Protein AF-A0A3Q7IHS7-F1 (afdb_monomer_lite)

Sequence (62 aa):
AYLSYSLGALAVFGFIACCFVWFNNTAYPSEFYGPTGPEASQPQEFTFLVRDQRLLYIYLIP

Secondary structure (DSSP, 8-state):
-HHHHHHHHHHHHHHHHHHHHHH-TTTS-HHHH---HHHHHHHHHHHHHHHHHHHHHHHH--

Organism: Solanum lycopersicum (NCBI:txid4081)

pLDDT: mean 93.96, std 7.3, range [59.62, 98.44]

Structure (mmCIF, N/CA/C/O backbone):
data_AF-A0A3Q7IHS7-F1
#
_entry.id   AF-A0A3Q7IHS7-F1
#
loop_
_atom_site.group_PDB
_atom_site.id
_atom_site.type_symbol
_atom_site.label_atom_id
_atom_site.label_alt_id
_atom_site.label_comp_id
_atom_site.label_asym_id
_atom_site.label_entity_id
_atom_site.label_seq_id
_atom_site.pdbx_PDB_ins_code
_atom_site.Cartn_x
_atom_site.Cartn_y
_atom_site.Cartn_z
_atom_site.occupancy
_atom_site.B_iso_or_equiv
_atom_site.auth_seq_id
_atom_site.auth_comp_id
_atom_site.auth_asym_id
_atom_site.auth_atom_id
_atom_site.pdbx_PDB_model_num
ATOM 1 N N . ALA A 1 1 ? 17.461 0.225 -29.323 1.00 79.19 1 ALA A N 1
ATOM 2 C CA . ALA A 1 1 ? 16.320 -0.676 -29.064 1.00 79.19 1 ALA A CA 1
ATOM 3 C C . ALA A 1 1 ? 16.409 -1.354 -27.691 1.00 79.19 1 ALA A C 1
ATOM 5 O O . ALA A 1 1 ? 15.466 -1.240 -26.928 1.00 79.19 1 ALA A O 1
ATOM 6 N N . TYR A 1 2 ? 17.526 -1.993 -27.315 1.00 89.19 2 TYR A N 1
ATOM 7 C CA . TYR A 1 2 ? 17.649 -2.670 -26.007 1.00 89.19 2 TYR A CA 1
ATOM 8 C C . TYR A 1 2 ? 17.380 -1.768 -24.795 1.00 89.19 2 TYR A C 1
ATOM 10 O O . TYR A 1 2 ? 16.557 -2.104 -23.952 1.00 89.19 2 TYR A O 1
ATOM 18 N N . LEU A 1 3 ? 17.992 -0.580 -24.758 1.00 94.56 3 LEU A N 1
ATOM 19 C CA . LEU A 1 3 ? 17.768 0.374 -23.670 1.00 94.56 3 LEU A CA 1
ATOM 20 C C . LEU A 1 3 ? 16.305 0.840 -23.587 1.00 94.56 3 LEU A C 1
ATOM 22 O O . LEU A 1 3 ? 15.751 0.926 -22.498 1.00 94.56 3 LEU A O 1
ATOM 26 N N . SER A 1 4 ? 15.657 1.103 -24.726 1.00 94.50 4 SER A N 1
ATOM 27 C CA . SER A 1 4 ? 14.261 1.550 -24.747 1.00 94.50 4 SER A CA 1
ATOM 28 C C . SER 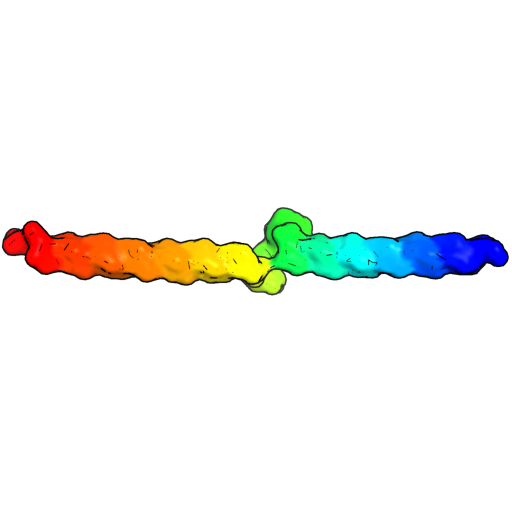A 1 4 ? 13.288 0.475 -24.253 1.00 94.50 4 SER A C 1
ATOM 30 O O . SER A 1 4 ? 12.302 0.825 -23.612 1.00 94.50 4 SER A O 1
ATOM 32 N N . TYR A 1 5 ? 13.574 -0.816 -24.474 1.00 95.38 5 TYR A N 1
ATOM 33 C CA . TYR A 1 5 ? 12.779 -1.900 -23.881 1.00 95.38 5 TYR A CA 1
ATOM 34 C C . TYR A 1 5 ? 12.883 -1.904 -22.354 1.00 95.38 5 TYR A C 1
ATOM 36 O O . TYR A 1 5 ? 11.861 -1.959 -21.672 1.00 95.38 5 TYR A O 1
ATOM 44 N N . SER A 1 6 ? 14.098 -1.776 -21.816 1.00 97.06 6 SER A N 1
ATOM 45 C CA . SE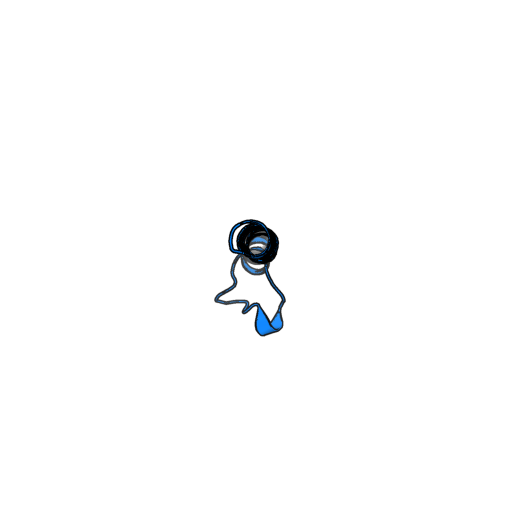R A 1 6 ? 14.308 -1.717 -20.367 1.00 97.06 6 SER A CA 1
ATOM 46 C C . SER A 1 6 ? 13.657 -0.484 -19.734 1.00 97.06 6 SER A C 1
ATOM 48 O O . SER A 1 6 ? 13.066 -0.590 -18.664 1.00 97.06 6 SER A O 1
ATOM 50 N N . LEU A 1 7 ? 13.707 0.673 -20.404 1.00 97.56 7 LEU A N 1
ATOM 51 C CA . LEU A 1 7 ? 13.043 1.894 -19.932 1.00 97.56 7 LEU A CA 1
ATOM 52 C C . LEU A 1 7 ? 11.516 1.746 -19.910 1.00 97.56 7 LEU A C 1
ATOM 54 O O . LEU A 1 7 ? 10.882 2.135 -18.932 1.00 97.56 7 LEU A O 1
ATOM 58 N N . GLY A 1 8 ? 10.930 1.139 -20.947 1.00 97.19 8 GLY A N 1
ATOM 59 C CA . GLY A 1 8 ? 9.498 0.835 -20.972 1.00 97.19 8 GLY A CA 1
ATOM 60 C C . GLY A 1 8 ? 9.084 -0.123 -19.851 1.00 97.19 8 GLY A C 1
ATOM 61 O O . GLY A 1 8 ? 8.091 0.123 -19.169 1.00 97.19 8 GLY A O 1
ATOM 62 N N . ALA A 1 9 ? 9.876 -1.170 -19.603 1.00 97.50 9 ALA A N 1
ATOM 63 C CA . ALA A 1 9 ? 9.624 -2.111 -18.511 1.00 97.50 9 ALA A CA 1
ATOM 64 C C . ALA A 1 9 ? 9.690 -1.430 -17.132 1.00 97.50 9 ALA A C 1
ATOM 66 O O . ALA A 1 9 ? 8.792 -1.620 -16.314 1.00 97.50 9 ALA A O 1
ATOM 67 N N . LEU A 1 10 ? 10.700 -0.585 -16.891 1.00 97.81 10 LEU A N 1
ATOM 68 C CA . LEU A 1 10 ? 10.825 0.169 -15.638 1.00 97.81 10 LEU A CA 1
ATOM 69 C C . LEU A 1 10 ? 9.655 1.128 -15.411 1.00 97.81 10 LEU A C 1
ATOM 71 O O . LEU A 1 10 ? 9.187 1.243 -14.280 1.00 97.81 10 LEU A O 1
ATOM 75 N N . ALA A 1 11 ? 9.154 1.779 -16.463 1.00 98.06 11 ALA A N 1
ATOM 76 C CA . ALA A 1 11 ? 7.978 2.635 -16.347 1.00 98.06 11 ALA A CA 1
ATOM 77 C C . ALA A 1 11 ? 6.759 1.840 -15.846 1.00 98.06 11 ALA A C 1
ATOM 79 O O . ALA A 1 11 ? 6.096 2.258 -14.898 1.00 98.06 11 ALA A O 1
ATOM 80 N N . VAL A 1 12 ? 6.509 0.658 -16.419 1.00 98.25 12 VAL A N 1
ATOM 81 C CA . VAL A 1 12 ? 5.414 -0.226 -15.985 1.00 98.25 12 VAL A CA 1
ATOM 82 C C . VAL A 1 12 ? 5.631 -0.720 -14.553 1.00 98.25 12 VAL A C 1
ATOM 84 O O . VAL A 1 12 ? 4.699 -0.676 -13.752 1.00 98.25 12 VAL A O 1
ATOM 87 N N . PHE A 1 13 ? 6.851 -1.125 -14.192 1.00 98.19 13 PHE A N 1
ATOM 88 C CA . PHE A 1 13 ? 7.164 -1.523 -12.817 1.00 98.19 13 PHE A CA 1
ATOM 89 C C . PHE A 1 13 ? 6.932 -0.389 -11.814 1.00 98.19 13 PHE A C 1
ATOM 91 O O . PHE A 1 13 ? 6.393 -0.642 -10.739 1.00 98.19 13 PHE A O 1
ATOM 98 N N . GLY A 1 14 ? 7.256 0.855 -12.175 1.00 98.44 14 GLY A N 1
ATOM 99 C CA . GLY A 1 14 ? 6.970 2.028 -11.349 1.00 98.44 14 GLY A CA 1
ATOM 100 C C . GLY A 1 14 ? 5.472 2.228 -11.104 1.00 98.44 14 GLY A C 1
ATOM 101 O O . GLY A 1 14 ? 5.060 2.440 -9.964 1.00 98.44 14 GLY A O 1
ATOM 102 N N . PHE A 1 15 ? 4.642 2.094 -12.142 1.00 98.25 15 PHE A N 1
ATOM 103 C CA . PHE A 1 15 ? 3.185 2.180 -11.988 1.00 98.25 15 PHE A CA 1
ATOM 104 C C . PHE A 1 15 ? 2.615 1.045 -11.130 1.00 98.25 15 PHE A C 1
ATOM 106 O O . PHE A 1 15 ? 1.762 1.297 -10.280 1.00 98.25 15 PHE A O 1
ATOM 113 N N . ILE A 1 16 ? 3.109 -0.185 -11.297 1.00 98.44 16 ILE A N 1
ATOM 114 C CA . ILE A 1 16 ? 2.688 -1.323 -10.467 1.00 98.44 16 ILE A CA 1
ATOM 115 C C . ILE A 1 16 ? 3.070 -1.081 -9.002 1.00 98.44 16 ILE A C 1
ATOM 117 O O . ILE A 1 16 ? 2.228 -1.249 -8.123 1.00 98.44 16 ILE A O 1
ATOM 121 N N . ALA A 1 17 ? 4.304 -0.641 -8.739 1.00 98.00 17 ALA A N 1
ATOM 122 C CA . ALA A 1 17 ? 4.779 -0.344 -7.389 1.00 98.00 17 ALA A CA 1
ATOM 123 C C . ALA A 1 17 ? 3.948 0.760 -6.712 1.00 98.00 17 ALA A C 1
ATOM 125 O O . ALA A 1 17 ? 3.604 0.628 -5.539 1.00 98.00 17 ALA A O 1
ATOM 126 N N . CYS A 1 18 ? 3.571 1.801 -7.464 1.00 97.88 18 CYS A N 1
ATOM 127 C CA . CYS A 1 18 ? 2.688 2.869 -6.991 1.00 97.88 18 CYS A CA 1
ATOM 128 C C . CYS A 1 18 ? 1.336 2.318 -6.507 1.00 97.88 18 CYS A C 1
ATOM 130 O O . CYS A 1 18 ? 0.910 2.610 -5.391 1.00 97.88 18 CYS A O 1
ATOM 132 N N . CYS A 1 19 ? 0.687 1.457 -7.296 1.00 97.75 19 CYS A N 1
ATOM 133 C CA . CYS A 1 19 ? -0.569 0.836 -6.875 1.00 97.75 19 CYS A CA 1
ATOM 134 C C . CYS A 1 19 ? -0.379 -0.127 -5.692 1.00 97.75 19 CYS A C 1
ATOM 136 O O . CYS A 1 19 ? -1.231 -0.185 -4.808 1.00 97.75 19 CYS A O 1
ATOM 138 N N . PHE A 1 20 ? 0.728 -0.875 -5.656 1.00 97.94 20 PHE A N 1
ATOM 139 C CA . PHE A 1 20 ? 1.010 -1.833 -4.584 1.00 97.94 20 PHE A CA 1
ATOM 140 C C . PHE A 1 20 ? 1.113 -1.154 -3.221 1.00 97.94 20 PHE A C 1
ATOM 142 O O . PHE A 1 20 ? 0.425 -1.568 -2.293 1.00 97.94 20 PHE A O 1
ATOM 149 N N . VAL A 1 21 ? 1.916 -0.093 -3.108 1.00 97.56 21 VAL A N 1
ATOM 150 C CA . VAL A 1 21 ? 2.084 0.609 -1.827 1.00 97.56 21 VAL A CA 1
ATOM 151 C C . VAL A 1 21 ? 0.797 1.305 -1.378 1.00 97.56 21 VAL A C 1
ATOM 153 O O . VAL A 1 21 ? 0.557 1.448 -0.186 1.00 97.56 21 VAL A O 1
ATOM 156 N N . TRP A 1 22 ? -0.054 1.715 -2.321 1.00 97.69 22 TRP A N 1
ATOM 157 C CA . TRP A 1 22 ? -1.280 2.442 -2.001 1.00 97.69 22 TRP A CA 1
ATOM 158 C C . TRP A 1 22 ? -2.433 1.545 -1.526 1.00 97.69 22 TRP A C 1
ATOM 160 O O . TRP A 1 22 ? -3.284 1.998 -0.761 1.00 97.69 22 TRP A O 1
ATOM 170 N N . PHE A 1 23 ? -2.486 0.287 -1.979 1.00 97.50 23 PHE A N 1
ATOM 171 C CA . PHE A 1 23 ? -3.635 -0.597 -1.740 1.00 97.50 23 PHE A CA 1
ATOM 172 C C . PHE A 1 23 ? -3.306 -1.915 -1.029 1.00 97.50 23 PHE A C 1
ATOM 174 O O . PHE A 1 23 ? -4.222 -2.553 -0.512 1.00 97.50 23 PHE A O 1
ATOM 181 N N . ASN A 1 24 ? -2.053 -2.380 -1.027 1.00 97.81 24 ASN A N 1
ATOM 182 C CA . ASN A 1 24 ? -1.724 -3.716 -0.532 1.00 97.81 24 ASN A CA 1
ATOM 183 C C . ASN A 1 24 ? -1.197 -3.696 0.907 1.00 97.81 24 ASN A C 1
ATOM 185 O O . ASN A 1 24 ? -0.005 -3.540 1.139 1.00 97.81 24 ASN A O 1
ATOM 189 N N . ASN A 1 25 ? -2.076 -3.979 1.860 1.00 97.00 25 ASN A N 1
ATOM 190 C CA . ASN A 1 25 ? -1.750 -4.077 3.284 1.00 97.00 25 ASN A CA 1
ATOM 191 C C . ASN A 1 25 ? -1.055 -5.393 3.707 1.00 97.00 25 ASN A C 1
ATOM 193 O O . ASN A 1 25 ? -0.722 -5.572 4.871 1.00 97.00 25 ASN A O 1
ATOM 197 N N . THR A 1 26 ? -0.862 -6.355 2.795 1.00 97.44 26 THR A N 1
ATOM 198 C CA . THR A 1 26 ? -0.240 -7.654 3.120 1.00 97.44 26 THR A CA 1
ATOM 199 C C . THR A 1 26 ? 1.279 -7.584 3.002 1.00 97.44 26 THR A C 1
ATOM 201 O O . THR A 1 26 ? 2.001 -7.965 3.919 1.00 97.44 26 THR A O 1
ATOM 204 N N . ALA A 1 27 ? 1.770 -7.093 1.864 1.00 97.50 27 ALA A N 1
ATOM 205 C CA . ALA A 1 27 ? 3.188 -6.842 1.641 1.00 97.50 27 ALA A CA 1
ATOM 206 C C . ALA A 1 27 ? 3.642 -5.522 2.283 1.00 97.50 27 ALA A C 1
ATOM 208 O O . ALA A 1 27 ? 4.817 -5.398 2.623 1.00 97.50 27 ALA A O 1
ATOM 209 N N . TYR A 1 28 ? 2.719 -4.570 2.482 1.00 97.62 28 TYR A N 1
ATOM 210 C CA . TYR A 1 28 ? 2.942 -3.330 3.229 1.00 97.62 28 TYR A CA 1
ATOM 211 C C . TYR A 1 28 ? 2.022 -3.272 4.455 1.00 97.62 28 TYR A C 1
ATOM 213 O O . TYR A 1 28 ? 0.976 -2.628 4.399 1.00 97.62 28 TYR A O 1
ATOM 221 N N . PRO A 1 29 ? 2.383 -3.944 5.563 1.00 97.69 29 PRO A N 1
ATOM 222 C CA . PRO A 1 29 ? 1.533 -4.002 6.747 1.00 97.69 29 PRO A CA 1
ATOM 223 C C . PRO A 1 29 ? 1.281 -2.615 7.343 1.00 97.69 29 PRO A C 1
ATOM 225 O O . PRO A 1 29 ? 2.198 -1.789 7.462 1.00 97.69 29 PRO A O 1
ATOM 228 N N . SER A 1 30 ? 0.030 -2.359 7.721 1.00 97.25 30 SER A N 1
ATOM 229 C CA . SER A 1 30 ? -0.427 -1.047 8.191 1.00 97.25 30 SER A CA 1
ATOM 230 C C . SER A 1 30 ? 0.174 -0.650 9.541 1.00 97.25 30 SER A C 1
ATOM 232 O O . SER A 1 30 ? 0.256 0.537 9.856 1.00 97.25 30 SER A O 1
ATOM 234 N N . GLU A 1 31 ? 0.695 -1.610 10.302 1.00 97.50 31 GLU A N 1
ATOM 235 C CA . GLU A 1 31 ? 1.447 -1.381 11.536 1.00 97.50 31 GLU A CA 1
ATOM 236 C C . GLU A 1 31 ? 2.753 -0.616 11.289 1.00 97.50 31 GLU A C 1
ATOM 238 O O . GLU A 1 31 ? 3.223 0.105 12.169 1.00 97.50 31 GLU A O 1
ATOM 243 N N . PHE A 1 32 ? 3.334 -0.754 10.093 1.00 97.69 32 PHE A N 1
ATOM 244 C CA . PHE A 1 32 ? 4.575 -0.078 9.714 1.00 97.69 32 PHE A CA 1
ATOM 245 C C . PHE A 1 32 ? 4.337 1.125 8.799 1.00 97.69 32 PHE A C 1
ATOM 247 O O . PHE A 1 32 ? 5.062 2.115 8.899 1.00 97.69 32 PHE A O 1
ATOM 254 N N . TYR A 1 33 ? 3.342 1.047 7.911 1.00 96.81 33 TYR A N 1
ATOM 255 C CA . TYR A 1 33 ? 3.123 2.036 6.845 1.00 96.81 33 TYR A CA 1
ATOM 256 C C . TYR A 1 33 ? 1.854 2.879 7.017 1.00 96.81 33 TYR A C 1
ATOM 258 O O . TYR A 1 33 ? 1.593 3.770 6.209 1.00 96.81 33 TYR A O 1
ATOM 266 N N . GLY A 1 34 ? 1.097 2.650 8.089 1.00 96.69 34 GLY A N 1
ATOM 267 C CA . GLY A 1 34 ? -0.206 3.268 8.301 1.00 96.69 34 GLY A CA 1
ATOM 268 C C . GLY A 1 34 ? -1.314 2.609 7.469 1.00 96.69 34 GLY A C 1
ATOM 269 O O . GLY A 1 34 ? -1.042 1.793 6.586 1.00 96.69 34 GLY A O 1
ATOM 270 N N . PRO A 1 35 ? -2.585 2.929 7.762 1.00 96.75 35 PRO A N 1
ATOM 271 C CA . PRO A 1 35 ? -3.716 2.366 7.039 1.00 96.75 35 PRO A CA 1
ATOM 272 C C . PRO A 1 35 ? -3.792 2.927 5.617 1.00 96.75 35 PRO A C 1
ATOM 274 O O . PRO A 1 35 ? -3.597 4.126 5.392 1.00 96.75 35 PRO A O 1
ATOM 277 N N . THR A 1 36 ? -4.153 2.078 4.660 1.00 97.00 36 THR A N 1
ATOM 278 C CA . THR A 1 36 ? -4.536 2.536 3.320 1.00 97.00 36 THR A CA 1
ATOM 279 C C . THR A 1 36 ? -5.807 3.394 3.384 1.00 97.00 36 THR A C 1
ATOM 281 O O . T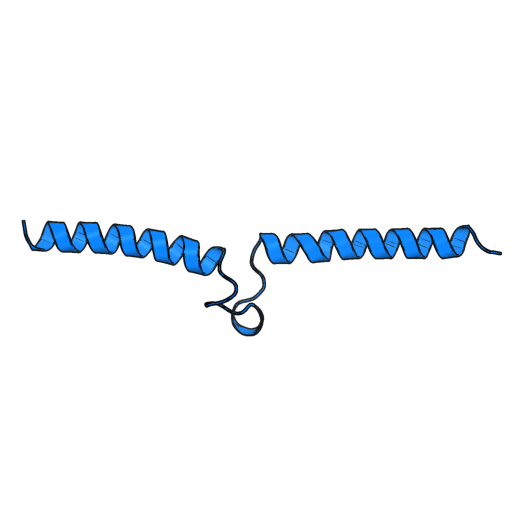HR A 1 36 ? -6.567 3.353 4.353 1.00 97.00 36 THR A O 1
ATOM 284 N N . GLY A 1 37 ? -6.084 4.171 2.331 1.00 94.50 37 GLY A N 1
ATOM 285 C CA . GLY A 1 37 ? -7.301 4.994 2.262 1.00 94.50 37 GLY A CA 1
ATOM 286 C C . GLY A 1 37 ? -8.594 4.207 2.552 1.00 94.50 37 GLY A C 1
ATOM 287 O O . GLY A 1 37 ? -9.375 4.626 3.411 1.00 94.50 37 GLY A O 1
ATOM 288 N N . PRO A 1 38 ? -8.812 3.042 1.910 1.00 94.19 38 PRO A N 1
ATOM 289 C CA . PRO A 1 38 ? -9.938 2.171 2.232 1.00 94.19 38 PRO A CA 1
ATOM 290 C C . PRO A 1 38 ? -9.933 1.708 3.694 1.00 94.19 38 PRO A C 1
ATOM 292 O O . PRO A 1 38 ? -10.959 1.817 4.361 1.00 94.19 38 PRO A O 1
ATOM 295 N N . GLU A 1 39 ? -8.790 1.272 4.226 1.00 95.56 39 GLU A N 1
ATOM 296 C CA . GLU A 1 39 ? -8.677 0.821 5.620 1.00 95.56 39 GLU A CA 1
ATOM 297 C C . GLU A 1 39 ? -8.907 1.926 6.649 1.00 95.56 39 GLU A C 1
ATOM 299 O O . GLU A 1 39 ? -9.321 1.615 7.756 1.00 95.56 39 GLU A O 1
ATOM 304 N N . ALA A 1 40 ? -8.673 3.195 6.316 1.00 94.81 40 ALA A N 1
ATOM 305 C CA . ALA A 1 40 ? -8.983 4.318 7.199 1.00 94.81 40 ALA A CA 1
ATOM 306 C C . ALA A 1 40 ? -10.488 4.652 7.209 1.00 94.81 40 ALA A C 1
ATOM 308 O O . ALA A 1 40 ? -11.034 5.054 8.237 1.00 94.81 40 ALA A O 1
ATOM 309 N N . SER A 1 41 ? -11.177 4.450 6.080 1.00 95.12 41 SER A N 1
ATOM 310 C CA . SER A 1 41 ? -12.609 4.759 5.946 1.00 95.12 41 SER A CA 1
ATOM 311 C C . SER A 1 41 ? -13.517 3.803 6.733 1.00 95.12 41 SER A C 1
ATOM 313 O O . SER A 1 41 ? -14.453 4.245 7.397 1.00 95.12 41 SER A O 1
ATOM 315 N N . GLN A 1 42 ? -13.210 2.502 6.727 1.00 94.12 42 GLN A N 1
ATOM 316 C CA . GLN A 1 42 ? -14.013 1.470 7.398 1.00 94.12 42 GLN A CA 1
ATOM 317 C C . GLN A 1 42 ? -14.142 1.675 8.925 1.00 94.12 42 GLN A C 1
ATOM 319 O O . GLN A 1 42 ? -15.265 1.697 9.431 1.00 94.12 42 GLN A O 1
ATOM 324 N N . PRO A 1 43 ? -13.050 1.858 9.698 1.00 93.56 43 PRO A N 1
ATOM 325 C CA . PRO A 1 43 ? -13.134 2.078 11.136 1.00 93.56 43 PRO A CA 1
ATOM 326 C C . PRO A 1 43 ? -13.740 3.439 11.477 1.00 93.56 43 PRO A C 1
ATOM 328 O O . PRO A 1 43 ? -14.366 3.563 12.529 1.00 93.56 43 PRO A O 1
ATOM 331 N N . GLN A 1 44 ? -13.604 4.449 10.610 1.00 92.56 44 GLN A N 1
ATOM 332 C CA . GLN A 1 44 ? -14.295 5.723 10.793 1.00 92.56 44 GLN A CA 1
ATOM 333 C C . GLN A 1 44 ? -15.815 5.516 10.765 1.00 92.56 44 GLN A C 1
ATOM 335 O O . GLN A 1 44 ? -16.499 5.915 11.708 1.00 92.56 44 GLN A O 1
ATOM 340 N N . GLU A 1 45 ? -16.346 4.851 9.736 1.00 95.06 45 GLU A N 1
ATOM 341 C CA . GLU A 1 45 ? -17.780 4.539 9.665 1.00 95.06 45 GLU A CA 1
ATOM 342 C C . GLU A 1 45 ? -18.225 3.652 10.828 1.00 95.06 45 GLU A C 1
ATOM 344 O O . GLU A 1 45 ? -19.219 3.946 11.494 1.00 95.06 45 GLU A O 1
ATOM 349 N N . PHE A 1 46 ? -17.444 2.620 11.149 1.00 95.38 46 PHE A N 1
ATOM 350 C CA . PHE A 1 46 ? -17.739 1.733 12.269 1.00 95.38 46 PHE A CA 1
ATOM 351 C C . PHE A 1 46 ? -17.779 2.471 13.614 1.00 95.38 46 PHE A C 1
ATOM 353 O O . PHE A 1 46 ? -18.634 2.186 14.453 1.00 95.38 46 PHE A O 1
ATOM 360 N N . THR A 1 47 ? -16.909 3.465 13.811 1.00 95.44 47 THR A N 1
ATOM 361 C CA . THR A 1 47 ? -16.907 4.299 15.020 1.00 95.44 47 THR A CA 1
ATOM 362 C C . THR A 1 47 ? -18.233 5.036 15.172 1.00 95.44 47 THR A C 1
ATOM 364 O O . THR A 1 47 ? -18.811 5.027 16.260 1.00 95.44 47 THR A O 1
ATOM 367 N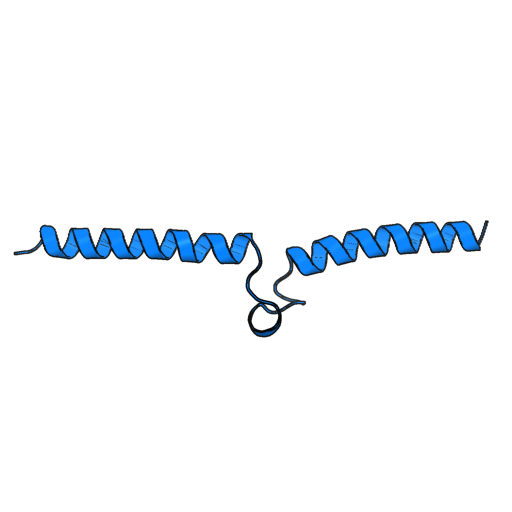 N . PHE A 1 48 ? -18.755 5.629 14.095 1.00 96.00 48 PHE A N 1
ATOM 368 C CA . PHE A 1 48 ? -20.053 6.305 14.132 1.00 96.00 48 PHE A CA 1
ATOM 369 C C . PHE A 1 48 ? -21.212 5.328 14.336 1.00 96.00 48 PHE A C 1
ATOM 371 O O . PHE A 1 48 ? -22.079 5.599 15.164 1.00 96.00 48 PHE A O 1
ATOM 378 N N . LEU A 1 49 ? -21.188 4.166 13.678 1.00 96.44 49 LEU A N 1
ATOM 379 C CA . LEU A 1 49 ? -22.210 3.128 13.853 1.00 96.44 49 LEU A CA 1
ATOM 380 C C . LEU A 1 49 ? -22.300 2.652 15.308 1.00 96.44 49 LEU A C 1
ATOM 382 O O . LEU A 1 49 ? -23.384 2.615 15.893 1.00 96.44 49 LEU A O 1
ATOM 386 N N . VAL A 1 50 ? -21.160 2.336 15.928 1.00 96.50 50 VAL A N 1
ATOM 387 C CA . VAL A 1 50 ? -21.119 1.910 17.334 1.00 96.50 50 VAL A CA 1
ATOM 388 C C . VAL A 1 50 ? -21.528 3.052 18.258 1.00 96.50 50 VAL A C 1
ATOM 390 O O . VAL A 1 50 ? -22.281 2.827 19.208 1.00 96.50 50 VAL A O 1
ATOM 393 N N . ARG A 1 51 ? -21.077 4.283 17.983 1.00 96.19 51 ARG A N 1
ATOM 394 C CA . ARG A 1 51 ? -21.484 5.473 18.742 1.00 96.19 51 ARG A CA 1
ATOM 395 C C . ARG A 1 51 ? -23.004 5.617 18.728 1.00 96.19 51 ARG A C 1
ATOM 397 O O . ARG A 1 51 ? -23.600 5.759 19.795 1.00 96.19 51 ARG A O 1
ATOM 404 N N . ASP A 1 52 ? -23.626 5.536 17.558 1.00 95.75 52 ASP A N 1
ATOM 405 C CA . ASP A 1 52 ? -25.071 5.704 17.403 1.00 95.75 52 ASP A CA 1
ATOM 406 C C . ASP A 1 52 ? -25.846 4.567 18.081 1.00 95.75 52 ASP A C 1
ATOM 408 O O . ASP A 1 52 ? -26.780 4.837 1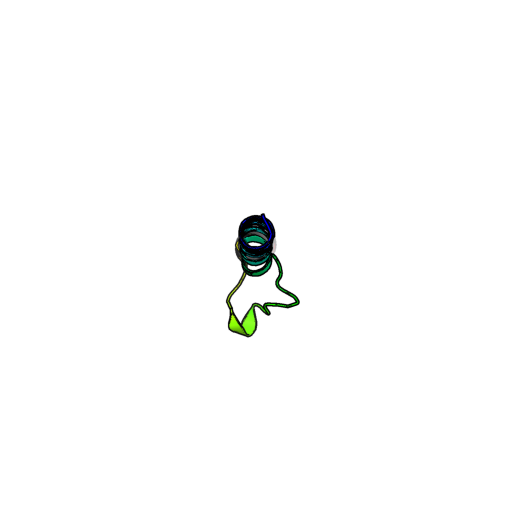8.835 1.00 95.75 52 ASP A O 1
ATOM 412 N N . GLN A 1 53 ? -25.404 3.311 17.945 1.00 93.50 53 GLN A N 1
ATOM 413 C CA . GLN A 1 53 ? -26.008 2.184 18.666 1.00 93.50 53 GLN A CA 1
ATOM 414 C C . GLN A 1 53 ? -25.936 2.367 20.194 1.00 93.50 53 GLN A C 1
ATOM 416 O O . GLN A 1 53 ? -26.893 2.053 20.907 1.00 93.50 53 GLN A O 1
ATOM 421 N N . ARG A 1 54 ? -24.817 2.889 20.716 1.00 94.00 54 ARG A N 1
ATOM 422 C CA . ARG A 1 54 ? -24.638 3.148 22.155 1.00 94.00 54 ARG A CA 1
ATOM 423 C C . ARG A 1 54 ? -25.531 4.280 22.649 1.00 94.00 54 ARG A C 1
ATOM 425 O O . ARG A 1 54 ? -26.093 4.151 23.733 1.00 94.00 54 ARG A O 1
ATOM 432 N N . LEU A 1 55 ? -25.693 5.350 21.871 1.00 91.69 55 LEU A N 1
ATOM 433 C CA . LEU A 1 55 ? -26.636 6.418 22.206 1.00 91.69 55 LEU A CA 1
ATOM 434 C C . LEU A 1 55 ? -28.073 5.891 22.221 1.00 91.69 55 LEU A C 1
ATOM 436 O O . LEU A 1 55 ? -28.781 6.111 23.199 1.00 91.69 55 LEU A O 1
ATOM 440 N N . LEU A 1 56 ? -28.483 5.135 21.199 1.00 89.50 56 LEU A N 1
ATOM 441 C CA . LEU A 1 56 ? -29.822 4.538 21.146 1.00 89.50 56 LEU A CA 1
ATOM 442 C C . LEU A 1 56 ? -30.104 3.646 22.361 1.00 89.50 56 LEU A C 1
ATOM 444 O O . LEU A 1 56 ? -31.175 3.745 22.948 1.00 89.50 56 LEU A O 1
ATOM 448 N N . TYR A 1 57 ? -29.135 2.829 22.779 1.00 87.56 57 TYR A N 1
ATOM 449 C CA . TYR A 1 57 ? -29.268 1.994 23.975 1.00 87.56 57 TYR A CA 1
ATOM 450 C C . TYR A 1 57 ? -29.513 2.820 25.253 1.00 87.56 57 TYR A C 1
ATOM 452 O O . TYR A 1 57 ? -30.345 2.438 26.069 1.00 87.56 57 TYR A O 1
ATOM 460 N N . ILE A 1 58 ? -28.831 3.962 25.416 1.00 86.62 58 ILE A N 1
ATOM 461 C CA . ILE A 1 58 ? -28.971 4.839 26.596 1.00 86.62 58 ILE A CA 1
ATOM 462 C C . ILE A 1 58 ? -30.344 5.528 26.643 1.00 86.62 58 ILE A C 1
ATOM 464 O O . ILE A 1 58 ? -30.878 5.741 27.726 1.00 86.62 58 ILE A O 1
ATOM 468 N N . TYR A 1 59 ? -30.922 5.885 25.494 1.00 82.19 59 TYR A N 1
ATOM 469 C CA . TYR A 1 59 ? -32.214 6.584 25.443 1.00 82.19 59 TYR A CA 1
ATOM 470 C C . TYR A 1 59 ? -33.437 5.650 25.412 1.00 82.19 59 TYR A C 1
ATOM 472 O O . TYR A 1 59 ? -34.554 6.129 25.600 1.00 82.19 59 TYR A O 1
ATOM 480 N N . LEU A 1 60 ? -33.257 4.349 25.154 1.00 75.56 60 LEU A N 1
ATOM 481 C CA . LEU A 1 60 ? -34.360 3.414 24.880 1.00 75.56 60 LEU A CA 1
ATOM 482 C C . LEU A 1 60 ? -34.570 2.337 25.961 1.00 75.56 60 LEU A C 1
ATOM 484 O O . LEU A 1 60 ? -35.507 1.548 25.852 1.00 75.56 60 LEU A O 1
ATOM 488 N N . ILE A 1 61 ? -33.740 2.302 27.007 1.00 65.19 61 ILE A N 1
ATOM 489 C CA . ILE A 1 61 ? -33.898 1.408 28.164 1.00 65.19 61 ILE A CA 1
ATOM 490 C C . ILE A 1 61 ? -33.899 2.275 29.437 1.00 65.19 61 ILE A C 1
ATOM 492 O O . ILE A 1 61 ? -32.885 2.931 29.683 1.00 65.19 61 ILE A O 1
ATOM 496 N N . PRO A 1 62 ? -35.010 2.335 30.204 1.00 59.62 62 PRO A N 1
ATOM 497 C CA . PRO A 1 62 ? -35.053 3.014 31.501 1.00 59.62 62 PRO A CA 1
ATOM 498 C C . PRO A 1 62 ? -34.230 2.29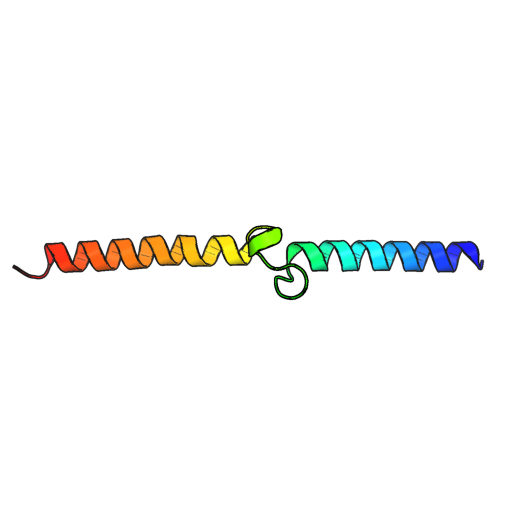0 32.574 1.00 59.62 62 PRO A C 1
ATOM 500 O O . PRO A 1 62 ? -34.144 1.039 32.523 1.00 59.62 62 PRO A O 1
#

Radius of gyration: 21.65 Å; chains: 1; bounding box: 53×14×61 Å

InterPro domains:
  IPR000932 Photosystem antenna protein-like [PF00421] (1-39)
  IPR036001 Photosystem antenna protein-like superfamily [SSF161077] (1-55)
  IPR044900 Photosystem II CP43 reaction centre protein superfamily [G3DSA:1.10.10.670] (35-57)

Foldseek 3Di:
DVVVVVVVVVVVVVVVVVVCLQPPCPVVPCVRNNDHPVRVVVVVVVVVVVVVVVVCVVVPDD